Protein AF-A0A9D6RCB0-F1 (afdb_monomer_lite)

Sequence (53 aa):
MPGTQATKACCQRTITRMMQVIRESYVSFPVIKDVPCEECKEILAIRVYTKPE

Secondary structure (DSSP, 8-state):
--------HHHHHHHHHHHHHHHHH-SS--EEEEEE-TTT--EEEEEE-S---

Radius of gyration: 11.65 Å; chains: 1; bounding box: 32×16×27 Å

pLDDT: mean 74.73, std 13.15, range [36.81, 87.25]

Foldseek 3Di:
DPDDDPQPPQNVVVLVVVLVVCLVPDPDDFDWDFDQRPPPRDTDTHTDHDRDD

Structure (mmCIF, N/CA/C/O backbone):
data_AF-A0A9D6RCB0-F1
#
_entry.id   AF-A0A9D6RCB0-F1
#
loop_
_atom_site.group_PDB
_atom_site.id
_atom_site.type_symbol
_atom_site.label_atom_id
_atom_site.label_alt_id
_atom_site.label_comp_id
_atom_site.label_asym_id
_atom_site.label_entity_id
_atom_site.label_seq_id
_atom_site.pdbx_PDB_ins_code
_atom_site.Cartn_x
_atom_site.Cartn_y
_atom_site.Cartn_z
_atom_site.occupancy
_atom_site.B_iso_or_equiv
_atom_site.auth_seq_id
_atom_site.auth_comp_id
_atom_site.auth_asym_id
_atom_site.auth_atom_id
_atom_site.pdbx_PDB_model_num
ATOM 1 N N . MET A 1 1 ? 20.764 -2.799 7.357 1.00 41.91 1 MET A N 1
ATOM 2 C CA . MET A 1 1 ? 19.497 -2.057 7.177 1.00 41.91 1 MET A CA 1
ATOM 3 C C . MET A 1 1 ? 19.157 -2.124 5.695 1.00 41.91 1 MET A C 1
ATOM 5 O O . MET A 1 1 ? 19.988 -1.658 4.925 1.00 41.91 1 MET A O 1
ATOM 9 N N . PRO A 1 2 ? 18.079 -2.794 5.250 1.00 41.41 2 PRO A N 1
ATOM 10 C CA . PRO A 1 2 ? 17.798 -2.883 3.821 1.00 41.41 2 PRO A CA 1
ATOM 11 C C . PRO A 1 2 ? 17.413 -1.492 3.308 1.00 41.41 2 PRO A C 1
ATOM 13 O O . PRO A 1 2 ? 16.541 -0.836 3.874 1.00 41.41 2 PRO A O 1
ATOM 16 N N . GLY A 1 3 ? 18.158 -1.031 2.303 1.00 36.81 3 GLY A N 1
ATOM 17 C CA . GLY A 1 3 ? 18.098 0.320 1.770 1.00 36.81 3 GLY A CA 1
ATOM 18 C C . GLY A 1 3 ? 16.724 0.662 1.218 1.00 36.81 3 GLY A C 1
ATOM 19 O O . GLY A 1 3 ? 16.154 -0.073 0.412 1.00 36.81 3 GLY A O 1
ATOM 20 N N . THR A 1 4 ? 16.222 1.810 1.650 1.00 47.47 4 THR A N 1
ATOM 21 C CA . THR A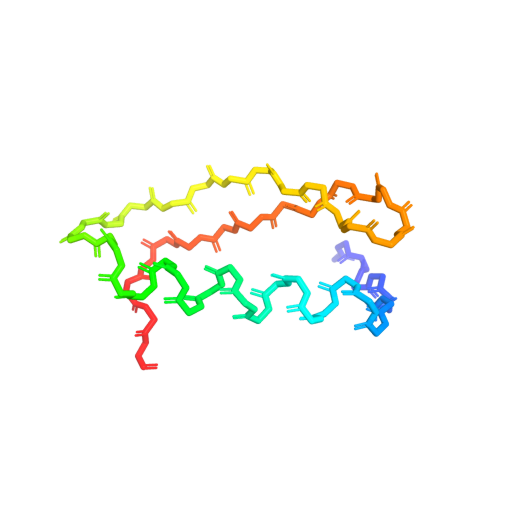 1 4 ? 15.114 2.535 1.048 1.00 47.47 4 THR A CA 1
ATOM 22 C C . THR A 1 4 ? 15.487 2.813 -0.409 1.00 47.47 4 THR A C 1
ATOM 24 O O . THR A 1 4 ? 16.214 3.761 -0.703 1.00 47.47 4 THR A O 1
ATOM 27 N N . GLN A 1 5 ? 15.063 1.947 -1.333 1.00 52.06 5 GLN A N 1
ATOM 28 C CA . GLN A 1 5 ? 15.071 2.288 -2.754 1.00 52.06 5 GLN A CA 1
ATOM 29 C C . GLN A 1 5 ? 14.287 3.592 -2.884 1.00 52.06 5 GLN A C 1
ATOM 31 O O . GLN A 1 5 ? 13.185 3.687 -2.346 1.00 52.06 5 GLN A O 1
ATOM 36 N N . ALA A 1 6 ? 14.871 4.608 -3.522 1.00 56.09 6 ALA A N 1
ATOM 37 C CA . ALA A 1 6 ? 14.189 5.867 -3.780 1.00 56.09 6 ALA A CA 1
ATOM 38 C C . ALA A 1 6 ? 12.883 5.561 -4.525 1.00 56.09 6 ALA A C 1
ATOM 40 O O . ALA A 1 6 ? 12.899 5.196 -5.702 1.00 56.09 6 ALA A O 1
ATOM 41 N N . THR A 1 7 ? 11.762 5.618 -3.808 1.00 61.38 7 THR A N 1
ATOM 42 C CA . THR A 1 7 ? 10.458 5.241 -4.338 1.00 61.38 7 THR A CA 1
ATOM 43 C C . THR A 1 7 ? 10.150 6.170 -5.502 1.00 61.38 7 THR A C 1
ATOM 45 O O . THR A 1 7 ? 10.092 7.388 -5.331 1.00 61.38 7 THR A O 1
ATOM 48 N N . LYS A 1 8 ? 9.997 5.614 -6.707 1.00 75.81 8 LYS A N 1
ATOM 49 C CA . LYS A 1 8 ? 9.649 6.401 -7.895 1.00 75.81 8 LYS A CA 1
ATOM 50 C C . LYS A 1 8 ? 8.357 7.176 -7.616 1.00 75.81 8 LYS A C 1
ATOM 52 O O . LYS A 1 8 ? 7.460 6.669 -6.939 1.00 75.81 8 LYS A O 1
ATOM 57 N N . ALA A 1 9 ? 8.233 8.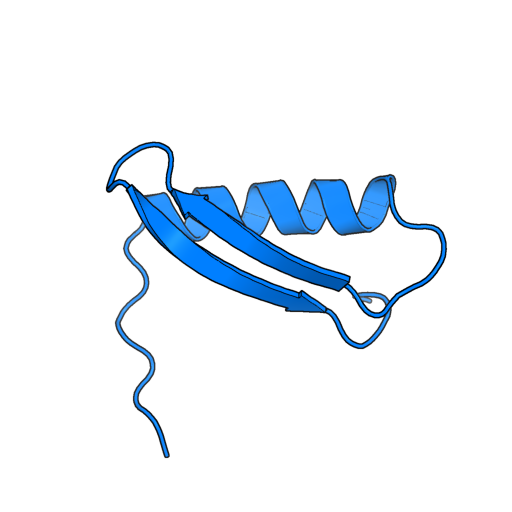381 -8.170 1.00 82.81 9 ALA A N 1
ATOM 58 C CA . ALA A 1 9 ? 7.069 9.237 -7.931 1.00 82.81 9 ALA A CA 1
ATOM 59 C C . ALA A 1 9 ? 5.735 8.546 -8.293 1.00 82.81 9 ALA A C 1
ATOM 61 O O . ALA A 1 9 ? 4.736 8.743 -7.601 1.00 82.81 9 ALA A O 1
ATOM 62 N N . CYS A 1 10 ? 5.731 7.692 -9.325 1.00 83.94 10 CYS A N 1
ATOM 63 C CA . CYS A 1 10 ? 4.585 6.861 -9.702 1.00 83.94 10 CYS A CA 1
ATOM 64 C C . CYS A 1 10 ? 4.189 5.868 -8.597 1.00 83.94 10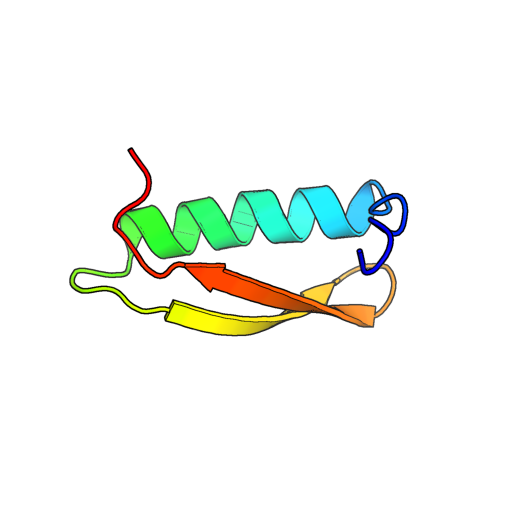 CYS A C 1
ATOM 66 O O . CYS A 1 10 ? 3.040 5.839 -8.157 1.00 83.94 10 CYS A O 1
ATOM 68 N N . CYS A 1 11 ? 5.158 5.122 -8.063 1.00 84.56 11 CYS A N 1
ATOM 69 C CA . CYS A 1 11 ? 4.955 4.182 -6.964 1.00 84.56 11 CYS A CA 1
ATOM 70 C C . CYS A 1 11 ? 4.431 4.887 -5.708 1.00 84.56 11 CYS A C 1
ATOM 72 O O . CYS A 1 11 ? 3.533 4.386 -5.035 1.00 84.56 11 CYS A O 1
ATOM 74 N N . GLN A 1 12 ? 4.950 6.080 -5.413 1.00 84.31 12 GLN A N 1
ATOM 75 C CA . GLN A 1 12 ? 4.528 6.855 -4.250 1.00 84.31 12 GLN A CA 1
ATOM 76 C C . GLN A 1 12 ? 3.061 7.295 -4.353 1.00 84.31 12 GLN A C 1
ATOM 78 O O . GLN A 1 12 ? 2.333 7.209 -3.367 1.00 84.31 12 GLN A O 1
ATOM 83 N N . ARG A 1 13 ? 2.587 7.676 -5.548 1.00 86.94 13 ARG A N 1
ATOM 84 C CA . ARG A 1 13 ? 1.161 7.972 -5.787 1.00 86.94 13 ARG A CA 1
ATOM 85 C C . ARG A 1 13 ? 0.282 6.744 -5.562 1.00 86.94 13 ARG A C 1
ATOM 87 O O . ARG A 1 13 ? -0.747 6.853 -4.896 1.00 86.94 13 ARG A O 1
ATOM 94 N N . THR A 1 14 ? 0.697 5.580 -6.069 1.00 86.69 14 THR A N 1
ATOM 95 C CA . THR A 1 14 ? -0.026 4.315 -5.860 1.00 86.69 14 THR A CA 1
ATOM 96 C C . THR A 1 14 ? -0.100 3.949 -4.375 1.00 86.69 14 THR A C 1
ATOM 98 O O . THR A 1 14 ? -1.170 3.576 -3.893 1.00 86.69 14 THR A O 1
ATOM 101 N N . ILE A 1 15 ? 0.999 4.114 -3.630 1.00 84.12 15 ILE A N 1
ATOM 102 C CA . ILE A 1 15 ? 1.039 3.867 -2.180 1.00 84.12 15 ILE A CA 1
ATOM 103 C C . ILE A 1 15 ? 0.079 4.804 -1.447 1.00 84.12 15 ILE A C 1
ATOM 105 O O . ILE A 1 15 ? -0.747 4.324 -0.674 1.00 84.12 15 ILE A O 1
ATOM 109 N N . THR A 1 16 ? 0.137 6.114 -1.710 1.00 85.44 16 THR A N 1
ATOM 110 C CA . THR A 1 16 ? -0.744 7.100 -1.062 1.00 85.44 16 THR A CA 1
ATOM 111 C C . THR A 1 16 ? -2.215 6.788 -1.321 1.00 85.44 16 THR A C 1
ATOM 113 O O . THR A 1 16 ? -3.014 6.758 -0.385 1.00 85.44 16 THR A O 1
ATOM 116 N N . ARG A 1 17 ? -2.571 6.480 -2.575 1.00 87.25 17 ARG A N 1
ATOM 117 C CA . ARG A 1 17 ? -3.940 6.111 -2.954 1.00 87.25 17 ARG A CA 1
ATOM 118 C C . ARG A 1 17 ? -4.403 4.858 -2.217 1.00 87.25 17 ARG A C 1
ATOM 120 O O . ARG A 1 17 ? -5.488 4.847 -1.643 1.00 87.25 17 ARG A O 1
ATOM 127 N N . MET A 1 18 ? -3.584 3.806 -2.198 1.00 85.56 18 MET A N 1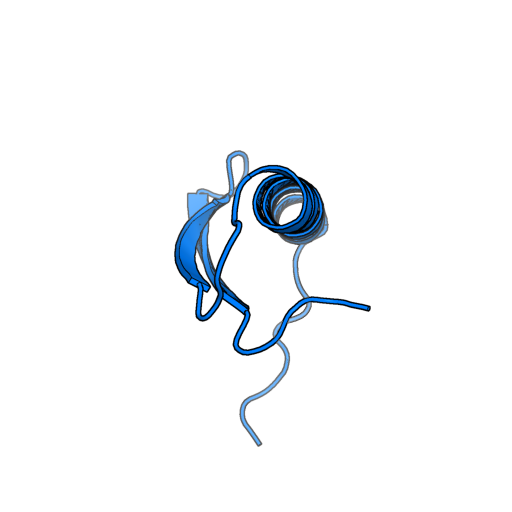
ATOM 128 C CA . MET A 1 18 ? -3.963 2.568 -1.520 1.00 85.56 18 MET A CA 1
ATOM 129 C C . MET A 1 18 ? -4.013 2.746 0.004 1.00 85.56 18 MET A C 1
ATOM 131 O O . MET A 1 18 ? -4.878 2.160 0.644 1.00 85.56 18 MET A O 1
ATOM 135 N N . MET A 1 19 ? -3.162 3.590 0.597 1.00 81.44 19 MET A N 1
ATOM 136 C CA . MET A 1 19 ? -3.268 3.941 2.017 1.00 81.44 19 MET A CA 1
ATOM 137 C C . MET A 1 19 ? -4.599 4.625 2.350 1.00 81.44 19 MET A C 1
ATOM 139 O O . MET A 1 19 ? -5.182 4.308 3.385 1.00 81.44 19 MET A O 1
ATOM 143 N N . GLN A 1 20 ? -5.106 5.518 1.491 1.00 83.38 20 GLN A N 1
ATOM 144 C CA . GLN A 1 20 ? -6.437 6.117 1.674 1.00 83.38 20 GLN A CA 1
ATOM 145 C C . GLN A 1 20 ? -7.541 5.060 1.599 1.00 83.38 20 GLN A C 1
ATOM 147 O O . GLN A 1 20 ? -8.350 4.961 2.515 1.00 83.38 20 GLN A O 1
ATOM 152 N N . VAL A 1 21 ? -7.500 4.186 0.589 1.00 84.19 21 VAL A N 1
ATOM 153 C CA . VAL A 1 21 ? -8.460 3.074 0.472 1.00 84.19 21 VAL A CA 1
ATOM 154 C C . VAL A 1 21 ? -8.422 2.182 1.712 1.00 84.19 21 VAL A C 1
ATOM 156 O O . VAL A 1 21 ? -9.470 1.793 2.220 1.00 84.19 21 VAL A O 1
ATOM 159 N N . ILE A 1 22 ? -7.228 1.876 2.230 1.00 81.81 22 ILE A N 1
ATOM 160 C CA . ILE A 1 22 ? -7.081 1.074 3.446 1.00 81.81 22 ILE A CA 1
ATOM 161 C C . ILE A 1 22 ? -7.725 1.783 4.644 1.00 81.81 22 ILE A C 1
ATOM 163 O O . ILE A 1 22 ? -8.467 1.148 5.388 1.00 81.81 22 ILE A O 1
ATOM 167 N N . ARG A 1 23 ? -7.495 3.093 4.798 1.00 78.38 23 ARG A N 1
ATOM 168 C CA . ARG A 1 23 ? -8.097 3.920 5.859 1.00 78.38 23 ARG A CA 1
ATOM 169 C C . ARG A 1 23 ? -9.622 3.923 5.820 1.00 78.38 23 ARG A C 1
ATOM 171 O O . ARG A 1 23 ? -10.244 3.863 6.874 1.00 78.38 23 ARG A O 1
ATOM 178 N N . GLU A 1 24 ? -10.203 4.016 4.629 1.00 81.81 24 GLU A N 1
ATOM 179 C CA . GLU A 1 24 ? -11.653 4.150 4.448 1.00 81.81 24 GLU A CA 1
ATOM 180 C C . GLU A 1 24 ? -12.380 2.800 4.447 1.00 81.81 24 GLU A C 1
ATOM 182 O O . GLU A 1 24 ? -13.517 2.712 4.900 1.00 81.81 24 GLU A O 1
ATOM 187 N N . SER A 1 25 ? -11.734 1.743 3.943 1.00 75.00 25 SER A N 1
ATOM 188 C CA . SER A 1 25 ? -12.402 0.463 3.662 1.00 75.00 25 SER A CA 1
ATOM 189 C C . SER A 1 25 ? -12.162 -0.617 4.715 1.00 75.00 25 SER A C 1
ATOM 191 O O . SER A 1 25 ? -12.951 -1.556 4.801 1.00 75.00 25 SER A O 1
ATOM 193 N N . TYR A 1 26 ? -11.078 -0.545 5.495 1.00 70.88 26 TYR A N 1
ATOM 194 C CA . TYR A 1 26 ? -10.741 -1.608 6.444 1.00 70.88 26 TYR A CA 1
ATOM 195 C C . TYR A 1 26 ? -11.171 -1.219 7.858 1.00 70.88 26 TYR A C 1
ATOM 197 O O . TYR A 1 26 ? -10.715 -0.239 8.436 1.00 70.88 26 TYR A O 1
ATOM 205 N N . VAL A 1 27 ? -12.058 -2.035 8.424 1.00 64.44 27 VAL A N 1
ATOM 206 C CA . VAL A 1 27 ? -12.591 -1.903 9.792 1.00 64.44 27 VAL A CA 1
ATOM 207 C C . VAL A 1 27 ? -11.710 -2.598 10.841 1.00 64.44 27 VAL A C 1
ATOM 209 O O . VAL A 1 27 ? -11.897 -2.409 12.041 1.00 64.44 27 VAL A O 1
ATOM 212 N N . SER A 1 28 ? -10.740 -3.411 10.414 1.00 60.69 28 SER A N 1
ATOM 213 C CA . SER A 1 28 ? -9.797 -4.148 11.268 1.00 60.69 28 SER A CA 1
ATOM 214 C C . SER A 1 28 ? -8.483 -4.366 10.505 1.00 60.69 28 SER A C 1
ATOM 216 O O . SER A 1 28 ? -8.518 -4.704 9.323 1.00 60.69 28 SER A O 1
ATOM 218 N N . PHE A 1 29 ? -7.330 -4.161 11.147 1.00 65.94 29 PHE A N 1
ATOM 219 C CA . PHE A 1 29 ? -5.999 -4.248 10.516 1.00 65.94 29 PHE A CA 1
ATOM 220 C C . PHE A 1 29 ? -5.156 -5.245 11.325 1.00 65.94 29 PHE A C 1
ATOM 222 O O . PHE A 1 29 ? -5.180 -5.165 12.554 1.00 65.94 29 PHE A O 1
ATOM 229 N N . PRO A 1 30 ? -4.500 -6.226 10.675 1.00 64.31 30 PRO A N 1
ATOM 230 C CA . PRO A 1 30 ? -3.359 -5.949 9.797 1.00 64.31 30 PRO A CA 1
ATOM 231 C C . PRO A 1 30 ? -3.625 -6.191 8.299 1.00 64.31 30 PRO A C 1
ATOM 233 O O . PRO A 1 30 ? -4.112 -7.245 7.900 1.00 64.31 30 PRO A O 1
ATOM 236 N N . VAL A 1 31 ? -3.249 -5.229 7.451 1.00 74.94 31 VAL A N 1
ATOM 237 C CA . VAL A 1 31 ? -3.337 -5.310 5.983 1.00 74.94 31 VAL A CA 1
ATOM 238 C C . VAL A 1 31 ? -1.943 -5.510 5.404 1.00 74.94 31 VAL A C 1
ATOM 240 O O . VAL A 1 31 ? -1.084 -4.640 5.518 1.00 74.94 31 VAL A O 1
ATOM 243 N N . ILE A 1 32 ? -1.718 -6.646 4.752 1.00 79.44 32 ILE A N 1
ATOM 244 C CA . ILE A 1 32 ? -0.526 -6.899 3.939 1.00 79.44 32 ILE A CA 1
ATOM 245 C C . ILE A 1 32 ? -1.024 -7.166 2.527 1.00 79.44 32 ILE A C 1
ATOM 247 O O . ILE A 1 32 ? -1.752 -8.132 2.303 1.00 79.44 32 ILE A O 1
ATOM 251 N N . LYS A 1 33 ? -0.683 -6.286 1.587 1.00 79.75 33 LYS A N 1
ATOM 252 C CA . LYS A 1 33 ? -1.122 -6.408 0.201 1.00 79.75 33 LYS A CA 1
ATOM 253 C C . LYS A 1 33 ? -0.009 -6.015 -0.754 1.00 79.75 33 LYS A C 1
ATOM 255 O O . LYS A 1 33 ? 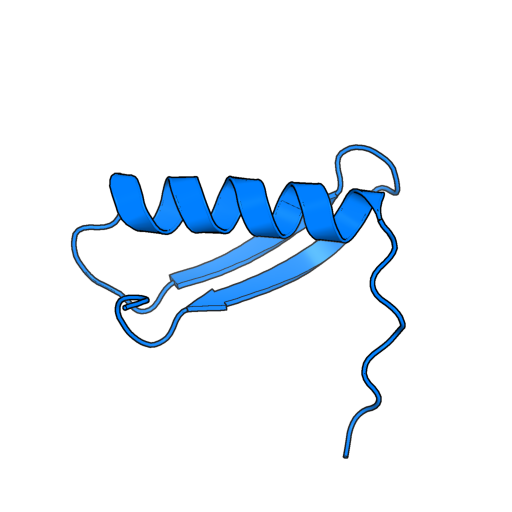0.567 -4.937 -0.631 1.00 79.75 33 LYS A O 1
ATOM 260 N N . ASP A 1 34 ? 0.231 -6.872 -1.733 1.00 85.56 34 ASP A N 1
ATOM 261 C CA . ASP A 1 34 ? 1.092 -6.579 -2.869 1.00 85.56 34 ASP A CA 1
ATOM 262 C C . ASP A 1 34 ? 0.269 -5.891 -3.959 1.00 85.56 34 ASP A C 1
ATOM 264 O O . ASP A 1 34 ? -0.768 -6.395 -4.401 1.00 85.56 34 ASP A O 1
ATOM 268 N N . VAL A 1 35 ? 0.695 -4.695 -4.355 1.00 82.62 35 VAL A N 1
ATOM 269 C CA . VAL A 1 35 ? -0.032 -3.837 -5.291 1.00 82.62 35 VAL A CA 1
ATOM 270 C C . VAL A 1 35 ? 0.877 -3.496 -6.459 1.00 82.62 35 VAL A C 1
ATOM 272 O O . VAL A 1 35 ? 1.932 -2.906 -6.241 1.00 82.62 35 VAL A O 1
ATOM 275 N N . PRO A 1 36 ? 0.501 -3.816 -7.703 1.00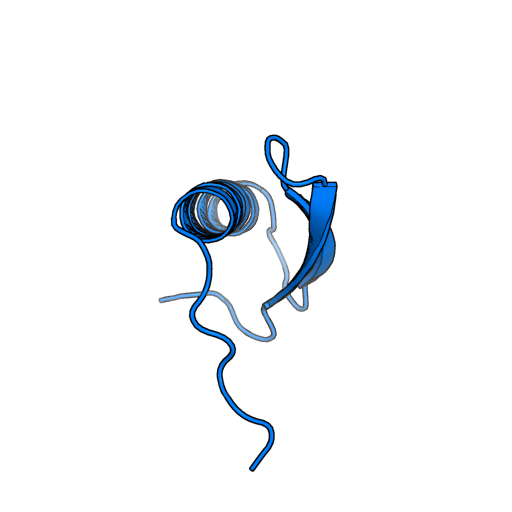 85.19 36 PRO A N 1
ATOM 276 C CA . PRO A 1 36 ? 1.269 -3.361 -8.848 1.00 85.19 36 PRO A CA 1
ATOM 277 C C . PRO A 1 36 ? 1.111 -1.845 -9.011 1.00 85.19 36 PRO A C 1
ATOM 279 O O . PRO A 1 36 ? -0.004 -1.319 -8.978 1.00 85.19 36 PRO A O 1
ATOM 282 N N . CYS A 1 37 ? 2.215 -1.131 -9.222 1.00 84.75 37 CYS A N 1
ATOM 283 C CA . CYS A 1 37 ? 2.151 0.243 -9.702 1.00 84.75 37 CYS A CA 1
ATOM 284 C C . CYS A 1 37 ? 1.548 0.261 -11.110 1.00 84.75 37 CYS A C 1
ATOM 286 O O . CYS A 1 37 ? 1.997 -0.472 -11.992 1.00 84.75 37 CYS A O 1
ATOM 288 N N . GLU A 1 38 ? 0.561 1.125 -11.335 1.00 82.25 38 GLU A N 1
ATOM 289 C CA . GLU A 1 38 ? -0.139 1.225 -12.622 1.00 82.25 38 GLU A CA 1
ATOM 290 C C . GLU A 1 38 ? 0.796 1.687 -13.757 1.00 82.25 38 GLU A C 1
ATOM 292 O O . GLU A 1 38 ? 0.589 1.327 -14.913 1.00 82.25 38 GLU A O 1
ATOM 297 N N . GLU A 1 39 ? 1.859 2.432 -13.432 1.00 84.56 39 GLU A N 1
ATOM 298 C CA . GLU A 1 39 ? 2.775 3.009 -14.423 1.00 84.56 39 GLU A CA 1
ATOM 299 C C . GLU A 1 39 ? 3.989 2.114 -14.698 1.00 84.56 39 GLU A C 1
ATOM 301 O O . GLU A 1 39 ? 4.256 1.742 -15.838 1.00 84.56 39 GLU A O 1
ATOM 306 N N . CYS A 1 40 ? 4.747 1.754 -13.661 1.00 85.94 40 CYS A N 1
ATOM 307 C CA . CYS A 1 40 ? 6.001 1.013 -13.828 1.00 85.94 40 CYS A CA 1
ATOM 308 C C . CYS A 1 40 ? 5.851 -0.504 -13.651 1.00 85.94 40 CYS A C 1
ATOM 310 O O . CYS A 1 40 ? 6.837 -1.222 -13.812 1.00 85.94 40 CYS A O 1
ATOM 312 N N . LYS A 1 41 ? 4.647 -0.992 -13.312 1.00 83.44 41 LYS A N 1
ATOM 313 C CA . LYS A 1 41 ? 4.341 -2.409 -13.034 1.00 83.44 41 LYS A CA 1
ATOM 314 C C . LYS A 1 41 ? 5.185 -3.038 -11.919 1.00 83.44 41 LYS A C 1
ATOM 316 O O . LYS A 1 41 ? 5.215 -4.256 -11.772 1.00 83.44 41 LYS A O 1
ATOM 321 N N . GLU A 1 42 ? 5.857 -2.214 -11.123 1.00 84.50 42 GLU A N 1
ATOM 322 C CA . GLU A 1 42 ? 6.625 -2.645 -9.961 1.00 84.50 42 GLU A CA 1
ATOM 323 C C . GLU A 1 42 ? 5.667 -3.098 -8.856 1.00 84.50 42 GLU A C 1
ATOM 325 O O . GLU A 1 42 ? 4.638 -2.461 -8.622 1.00 84.50 42 GLU A O 1
ATOM 330 N N . ILE A 1 43 ? 5.981 -4.212 -8.196 1.00 84.25 43 ILE A N 1
ATOM 331 C CA . ILE A 1 43 ? 5.152 -4.748 -7.115 1.00 84.25 43 ILE A CA 1
ATOM 332 C C . ILE A 1 43 ? 5.492 -3.996 -5.827 1.00 84.25 43 ILE A C 1
ATOM 334 O O . ILE A 1 43 ? 6.612 -4.071 -5.324 1.00 84.25 43 ILE A O 1
ATOM 338 N N . LEU A 1 44 ? 4.512 -3.273 -5.293 1.00 84.25 44 LEU A N 1
ATOM 339 C CA . LEU A 1 44 ? 4.612 -2.478 -4.077 1.00 84.25 44 LEU A CA 1
ATOM 340 C C . LEU A 1 44 ? 4.004 -3.258 -2.916 1.00 84.25 44 LEU A C 1
ATOM 342 O O . LEU A 1 44 ? 2.792 -3.467 -2.862 1.00 84.25 44 LEU A O 1
ATOM 346 N N . ALA A 1 45 ? 4.844 -3.666 -1.971 1.00 82.38 45 ALA A N 1
ATOM 347 C CA . ALA A 1 45 ? 4.394 -4.326 -0.754 1.00 82.38 45 ALA A CA 1
ATOM 348 C C . ALA A 1 45 ? 3.874 -3.280 0.243 1.00 82.38 45 ALA A C 1
ATOM 350 O O . ALA A 1 45 ? 4.652 -2.569 0.884 1.00 82.38 45 ALA A O 1
ATOM 351 N N . ILE A 1 46 ? 2.554 -3.191 0.395 1.00 82.50 46 ILE A N 1
ATOM 352 C CA . ILE A 1 46 ? 1.903 -2.290 1.348 1.00 82.50 46 ILE A CA 1
ATOM 353 C C . ILE A 1 46 ? 1.585 -3.080 2.611 1.00 82.50 46 ILE A C 1
ATOM 355 O O . ILE A 1 46 ? 0.811 -4.036 2.585 1.00 82.50 46 ILE A O 1
ATOM 359 N N . ARG A 1 47 ? 2.208 -2.682 3.723 1.00 80.31 47 ARG A N 1
ATOM 360 C CA . ARG A 1 47 ? 2.063 -3.333 5.028 1.00 80.31 47 ARG A CA 1
ATOM 361 C C . ARG A 1 47 ? 1.558 -2.322 6.051 1.00 80.31 47 ARG A C 1
ATOM 363 O O . ARG A 1 47 ? 2.231 -1.334 6.327 1.00 80.31 47 ARG A O 1
ATOM 370 N N . VAL A 1 48 ? 0.381 -2.576 6.605 1.00 75.50 48 VAL A N 1
ATOM 371 C CA . VAL A 1 48 ? -0.295 -1.751 7.607 1.00 75.50 48 VAL A CA 1
ATOM 372 C C . VAL A 1 48 ? -0.619 -2.656 8.787 1.00 75.50 48 VAL A C 1
ATOM 374 O O . VAL A 1 48 ? -1.544 -3.458 8.730 1.00 75.50 48 VAL A O 1
ATOM 377 N N . TYR A 1 49 ? 0.181 -2.573 9.845 1.00 70.38 49 TYR A N 1
ATOM 378 C CA . TYR A 1 49 ? 0.038 -3.432 11.027 1.00 70.38 49 TYR A CA 1
ATOM 379 C C . TYR A 1 49 ? -0.880 -2.830 12.094 1.00 70.38 49 TYR A C 1
ATOM 381 O O . TYR A 1 49 ? -1.431 -3.554 12.915 1.00 70.38 49 TYR A O 1
ATOM 389 N N . THR A 1 50 ? -1.061 -1.513 12.059 1.00 63.34 50 THR A N 1
ATOM 390 C CA . THR A 1 50 ? -1.878 -0.731 12.988 1.00 63.34 50 THR A CA 1
ATOM 391 C C . THR A 1 50 ? -2.744 0.246 12.201 1.00 63.34 50 THR A C 1
ATOM 393 O O . THR A 1 50 ? -2.422 0.581 11.059 1.00 63.34 50 THR A O 1
ATOM 396 N N . LYS A 1 51 ? -3.858 0.702 12.789 1.00 65.31 51 LYS A N 1
ATOM 397 C CA . LYS A 1 51 ? -4.662 1.765 12.178 1.00 65.31 51 LYS A CA 1
ATOM 398 C C . LYS A 1 51 ? -3.759 2.995 12.000 1.00 65.31 51 LYS A C 1
ATOM 400 O O . LYS A 1 51 ? -3.168 3.422 12.988 1.00 65.31 51 LYS A O 1
ATOM 405 N N . PRO A 1 52 ? -3.606 3.535 10.782 1.00 61.91 52 PRO A N 1
ATOM 406 C CA . PRO A 1 52 ? -2.832 4.754 10.595 1.00 61.91 52 PRO A CA 1
ATOM 407 C C . PRO A 1 52 ? -3.549 5.920 11.299 1.00 61.91 52 PRO A C 1
ATOM 409 O O . PRO A 1 52 ? -4.750 6.101 11.090 1.00 61.91 52 PRO A O 1
ATOM 412 N N . GLU A 1 53 ? -2.813 6.645 12.144 1.00 60.66 53 GLU A N 1
ATOM 413 C CA . GLU A 1 53 ? -3.271 7.830 12.893 1.00 60.66 53 GLU A CA 1
ATOM 414 C C . GLU A 1 53 ? -3.491 9.048 11.979 1.00 60.66 53 GLU A C 1
ATOM 416 O O . GLU A 1 53 ? -2.808 9.150 10.921 1.00 60.66 53 GLU A O 1
#